Protein AF-A0A920ED06-F1 (afdb_monomer_lite)

Structure (mmCIF, N/CA/C/O backbone):
data_AF-A0A920ED06-F1
#
_entry.id   AF-A0A920ED06-F1
#
loop_
_atom_site.group_PDB
_atom_site.id
_atom_site.type_symbol
_atom_site.label_atom_id
_atom_site.label_alt_id
_atom_site.label_comp_id
_atom_site.label_asym_id
_atom_site.label_entity_id
_atom_site.label_seq_id
_atom_site.pdbx_PDB_ins_code
_atom_site.Cartn_x
_atom_site.Cartn_y
_atom_site.Cartn_z
_atom_site.occupancy
_atom_site.B_iso_or_equiv
_atom_site.auth_seq_id
_atom_site.auth_comp_id
_atom_site.auth_asym_id
_atom_site.auth_atom_id
_atom_site.pdbx_PDB_model_num
ATOM 1 N N . MET A 1 1 ? 40.875 21.475 4.525 1.00 36.47 1 MET A N 1
ATOM 2 C CA . MET A 1 1 ? 40.093 20.376 5.136 1.00 36.47 1 MET A CA 1
ATOM 3 C C . MET A 1 1 ? 38.682 20.457 4.568 1.00 36.47 1 MET A C 1
ATOM 5 O O . MET A 1 1 ? 37.793 21.017 5.189 1.00 36.47 1 MET A O 1
ATOM 9 N N . GLU A 1 2 ? 38.513 19.988 3.333 1.00 30.64 2 GLU A N 1
ATOM 10 C CA . GLU A 1 2 ? 37.213 19.850 2.669 1.00 30.64 2 GLU A CA 1
ATOM 11 C C . GLU A 1 2 ? 36.634 18.480 3.022 1.00 30.64 2 GLU A C 1
ATOM 13 O O . GLU A 1 2 ? 37.184 17.446 2.638 1.00 30.64 2 GLU A O 1
ATOM 18 N N . SER A 1 3 ? 35.538 18.461 3.782 1.00 35.03 3 SER A N 1
ATOM 19 C CA . SER A 1 3 ? 34.728 17.262 3.965 1.00 35.03 3 SER A CA 1
ATOM 20 C C . SER A 1 3 ? 33.785 17.128 2.774 1.00 35.03 3 SER A C 1
ATOM 22 O O . SER A 1 3 ? 32.826 17.870 2.576 1.00 35.03 3 SER A O 1
ATOM 24 N N . ARG A 1 4 ? 34.137 16.157 1.941 1.00 36.94 4 ARG A N 1
ATOM 25 C CA . ARG A 1 4 ? 33.455 15.725 0.730 1.00 36.94 4 ARG A CA 1
ATOM 26 C C . ARG A 1 4 ? 32.108 15.082 1.095 1.00 36.94 4 ARG A C 1
ATOM 28 O O . ARG A 1 4 ? 31.998 13.862 1.149 1.00 36.94 4 ARG A O 1
ATOM 35 N N . TRP A 1 5 ? 31.081 15.889 1.349 1.00 37.84 5 TRP A N 1
ATOM 36 C CA . TRP A 1 5 ? 29.693 15.419 1.387 1.00 37.84 5 TRP A CA 1
ATOM 37 C C . TRP A 1 5 ? 29.201 15.226 -0.048 1.00 37.84 5 TRP A C 1
ATOM 39 O O . TRP A 1 5 ? 28.642 16.123 -0.675 1.00 37.84 5 TRP A O 1
ATOM 49 N N . GLY A 1 6 ? 29.474 14.047 -0.603 1.00 34.88 6 GLY A N 1
ATOM 50 C CA . GLY A 1 6 ? 28.922 13.632 -1.885 1.00 34.88 6 GLY A CA 1
ATOM 51 C C . GLY A 1 6 ? 27.415 13.391 -1.777 1.00 34.88 6 GLY A C 1
ATOM 52 O O . GLY A 1 6 ? 26.992 12.351 -1.293 1.00 34.88 6 GLY A O 1
ATOM 53 N N . GLY A 1 7 ? 26.618 14.350 -2.248 1.00 41.34 7 GLY A N 1
ATOM 54 C CA . GLY A 1 7 ? 25.508 14.068 -3.163 1.00 41.34 7 GLY A CA 1
ATOM 55 C C . GLY A 1 7 ? 24.284 13.288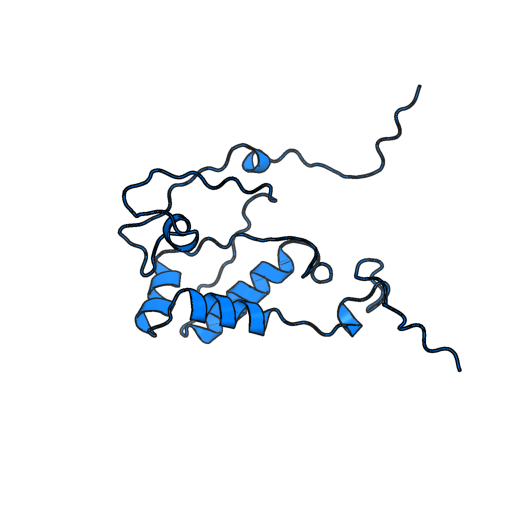 -2.674 1.00 41.34 7 GLY A C 1
ATOM 56 O O . GLY A 1 7 ? 23.665 12.631 -3.501 1.00 41.34 7 GLY A O 1
ATOM 57 N N . SER A 1 8 ? 23.870 13.396 -1.412 1.00 46.22 8 SER A N 1
ATOM 58 C CA . SER A 1 8 ? 22.460 13.158 -1.065 1.00 46.22 8 SER A CA 1
ATOM 59 C C . SER A 1 8 ? 21.852 14.476 -0.632 1.00 46.22 8 SER A C 1
ATOM 61 O O . SER A 1 8 ? 22.124 14.960 0.465 1.00 46.22 8 SER A O 1
ATOM 63 N N . SER A 1 9 ? 21.029 15.068 -1.494 1.00 47.06 9 SER A N 1
ATOM 64 C CA . SER A 1 9 ? 20.147 16.173 -1.132 1.00 47.06 9 SER A CA 1
ATOM 65 C C . SER A 1 9 ? 19.140 15.665 -0.094 1.00 47.06 9 SER A C 1
ATOM 67 O O . SER A 1 9 ? 18.002 15.346 -0.426 1.00 47.06 9 SER A O 1
ATOM 69 N N . TYR A 1 10 ? 19.550 15.542 1.172 1.00 53.22 10 TYR A N 1
ATOM 70 C CA . TYR A 1 10 ? 18.635 15.374 2.295 1.00 53.22 10 TYR A CA 1
ATOM 71 C C . TYR A 1 10 ? 17.883 16.696 2.440 1.00 53.22 10 TYR A C 1
ATOM 73 O O . TYR A 1 10 ? 18.242 17.571 3.222 1.00 53.22 10 TYR A O 1
ATOM 81 N N . SER A 1 11 ? 16.855 16.870 1.612 1.00 54.62 11 SER A N 1
ATOM 82 C CA . SER A 1 11 ? 15.861 17.911 1.817 1.00 54.62 11 SER A CA 1
ATOM 83 C C . SER A 1 11 ? 15.235 17.639 3.180 1.00 54.62 11 SER A C 1
ATOM 85 O O . SER A 1 11 ? 14.553 16.632 3.383 1.00 54.62 11 SER A O 1
ATOM 87 N N . TRP A 1 12 ? 15.552 18.493 4.148 1.00 44.66 12 TRP A N 1
ATOM 88 C CA . TRP A 1 12 ? 14.955 18.452 5.471 1.00 44.66 12 TRP A CA 1
ATOM 89 C C . TRP A 1 12 ? 13.478 18.825 5.337 1.00 44.66 12 TRP A C 1
ATOM 91 O O . TRP A 1 12 ? 13.119 20.000 5.306 1.00 44.66 12 TRP A O 1
ATOM 101 N N . LYS A 1 13 ? 12.616 17.818 5.177 1.00 59.69 13 LYS A N 1
ATOM 102 C CA . LYS A 1 13 ? 11.165 18.006 5.208 1.00 59.69 13 LYS A CA 1
ATOM 103 C C . LYS A 1 13 ? 10.683 17.913 6.661 1.00 59.69 13 LYS A C 1
ATOM 105 O O . LYS A 1 13 ? 11.075 16.964 7.341 1.00 59.69 13 LYS A O 1
ATOM 110 N N . PRO A 1 14 ? 9.787 18.803 7.129 1.00 60.97 14 PRO A N 1
ATOM 111 C CA . PRO A 1 14 ? 9.167 18.689 8.455 1.00 60.97 14 PRO A CA 1
ATOM 112 C C . PRO A 1 14 ? 8.528 17.316 8.713 1.00 60.97 14 PRO A C 1
ATOM 114 O O . PRO A 1 14 ? 8.566 16.806 9.828 1.00 60.97 14 PRO A O 1
ATOM 117 N N . SER A 1 15 ? 8.026 16.661 7.661 1.00 63.06 15 SER A N 1
ATOM 118 C CA . SER A 1 15 ? 7.468 15.306 7.721 1.00 63.06 15 SER A CA 1
ATOM 119 C C . SER A 1 15 ? 8.467 14.228 8.155 1.00 63.06 15 SER A C 1
ATOM 121 O O . SER A 1 15 ? 8.040 13.162 8.574 1.00 63.06 15 SER A O 1
ATOM 123 N N . LYS A 1 16 ? 9.782 14.479 8.073 1.00 59.28 16 LYS A N 1
ATOM 124 C CA . LYS A 1 16 ? 10.825 13.515 8.456 1.00 59.28 16 LYS A CA 1
ATOM 125 C C . LYS A 1 16 ? 10.902 13.281 9.972 1.00 59.28 16 LYS A C 1
ATOM 127 O O . LYS A 1 16 ? 11.415 12.252 10.394 1.00 59.28 16 LYS A O 1
ATOM 132 N N . VAL A 1 17 ? 10.419 14.228 10.780 1.00 59.78 17 VAL A N 1
ATOM 133 C CA . VAL A 1 17 ? 10.413 14.144 12.255 1.00 59.78 17 VAL A CA 1
ATOM 134 C C . VAL A 1 17 ? 9.085 14.564 12.900 1.00 59.78 17 VAL A C 1
ATOM 136 O O . VAL A 1 17 ? 8.952 14.449 14.112 1.00 59.78 17 VAL A O 1
ATOM 139 N N . GLY A 1 18 ? 8.113 15.065 12.127 1.00 70.44 18 GLY A N 1
ATOM 140 C CA . GLY A 1 18 ? 6.950 15.778 12.670 1.00 70.44 18 GLY A CA 1
ATOM 141 C C . GLY A 1 18 ? 5.566 15.270 12.262 1.00 70.44 18 GLY A C 1
ATOM 142 O O . GLY A 1 18 ? 4.590 15.933 12.602 1.00 70.44 18 GLY A O 1
ATOM 143 N N . LEU A 1 19 ? 5.441 14.152 11.537 1.00 83.00 19 LEU A N 1
ATOM 144 C CA . LEU A 1 19 ? 4.126 13.568 11.245 1.00 83.00 19 LEU A CA 1
ATOM 145 C C . LEU A 1 19 ? 3.796 12.475 12.263 1.00 83.00 19 LEU A C 1
ATOM 147 O O . LEU A 1 19 ? 4.492 11.467 12.339 1.00 83.00 19 LEU A O 1
ATOM 151 N N . CYS A 1 20 ? 2.712 12.673 13.005 1.00 88.19 20 CYS A N 1
ATOM 152 C CA . CYS A 1 20 ? 2.144 11.689 13.914 1.00 88.19 20 CYS A CA 1
ATOM 153 C C . CYS A 1 20 ? 0.620 11.745 13.790 1.00 88.19 20 CYS A C 1
ATOM 155 O O . CYS A 1 20 ? 0.039 12.830 13.791 1.00 88.19 20 CYS A O 1
ATOM 157 N N . PHE A 1 21 ? -0.010 10.585 13.662 1.00 90.81 21 PHE A N 1
ATOM 158 C CA . PHE A 1 21 ? -1.458 10.420 13.661 1.00 90.81 21 PHE A CA 1
ATOM 159 C C . PHE A 1 21 ? -1.792 9.121 14.395 1.00 90.81 21 PHE A C 1
ATOM 161 O O . PHE A 1 21 ? -0.972 8.203 14.439 1.00 90.81 21 PHE A O 1
ATOM 168 N N . ALA A 1 22 ? -2.977 9.066 14.994 1.00 93.19 22 ALA A N 1
ATOM 169 C CA . ALA A 1 22 ? -3.493 7.843 15.592 1.00 93.19 22 ALA A CA 1
ATOM 170 C C . ALA A 1 22 ? -4.162 6.979 14.515 1.00 93.19 22 ALA A C 1
ATOM 172 O O . ALA A 1 22 ? -4.728 7.510 13.556 1.00 93.19 22 ALA A O 1
ATOM 173 N N . GLU A 1 23 ? -4.097 5.661 14.680 1.00 93.44 23 GLU A N 1
ATOM 174 C CA . GLU A 1 23 ? -4.944 4.747 13.916 1.00 93.44 23 GLU A CA 1
ATOM 175 C C . GLU A 1 23 ? -6.414 4.948 14.315 1.00 93.44 23 GLU A C 1
ATOM 177 O O . GLU A 1 23 ? -6.717 5.226 15.475 1.00 93.44 23 GLU A O 1
ATOM 182 N N . ASP A 1 24 ? -7.326 4.808 13.354 1.00 94.06 24 ASP A N 1
ATOM 183 C CA . ASP A 1 24 ? -8.768 4.815 13.611 1.00 94.06 24 ASP A CA 1
ATOM 184 C C . ASP A 1 24 ? -9.239 3.392 13.943 1.00 94.06 24 ASP A C 1
ATOM 186 O O . ASP A 1 24 ? -9.685 2.653 13.068 1.00 94.06 24 ASP A O 1
ATOM 190 N N . GLU A 1 25 ? -9.076 2.971 15.199 1.00 91.88 25 GLU A N 1
ATOM 191 C CA . GLU A 1 25 ? -9.421 1.605 15.629 1.00 91.88 25 GLU A CA 1
ATOM 192 C C . GLU A 1 25 ? -10.937 1.344 15.670 1.00 91.88 25 GLU A C 1
ATOM 194 O O . GLU A 1 25 ? -11.361 0.195 15.561 1.00 91.88 25 GLU A O 1
ATOM 199 N N . GLU A 1 26 ? -11.756 2.390 15.814 1.00 91.44 26 GLU A N 1
ATOM 200 C CA . GLU A 1 26 ? -13.217 2.279 15.915 1.00 91.44 26 GLU A CA 1
ATOM 201 C C . GLU A 1 26 ? -13.893 2.271 14.536 1.00 91.44 26 GLU A C 1
ATOM 203 O O . GLU A 1 26 ? -14.879 1.561 14.335 1.00 91.44 26 GLU A O 1
ATOM 208 N N . GLY A 1 27 ? -13.374 3.062 13.590 1.00 9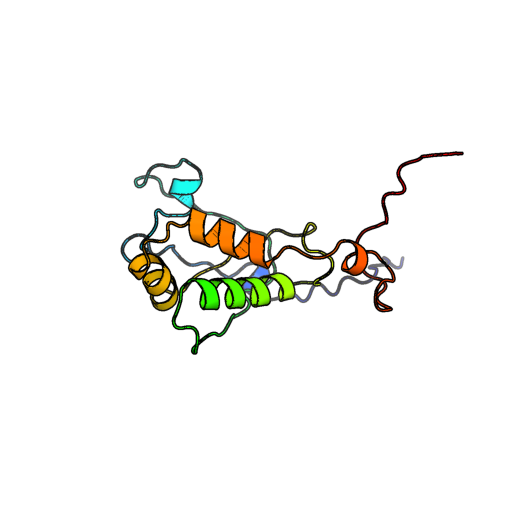0.81 27 GLY A N 1
ATOM 209 C CA . GLY A 1 27 ? -13.910 3.189 12.234 1.00 90.81 27 GLY A CA 1
ATOM 210 C C . GLY A 1 27 ? -13.262 2.268 11.197 1.00 90.81 27 GLY A C 1
ATOM 211 O O . GLY A 1 27 ? -13.802 2.110 10.099 1.00 90.81 27 GLY A O 1
ATOM 212 N N . SER A 1 28 ? -12.119 1.649 11.512 1.00 93.94 28 SER A N 1
ATOM 213 C CA . SER A 1 28 ? -11.437 0.733 10.595 1.00 93.94 28 SER A CA 1
ATOM 214 C C . SER A 1 28 ? -12.204 -0.589 10.434 1.00 93.94 28 SER A C 1
ATOM 216 O O . SER A 1 28 ? -12.590 -1.207 11.426 1.00 93.94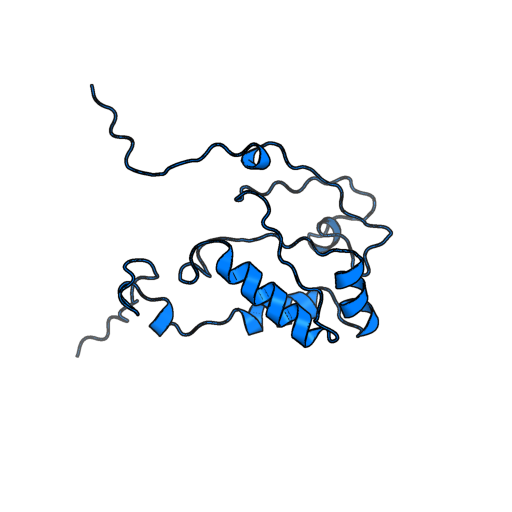 28 SER A O 1
ATOM 218 N N . PRO A 1 29 ? -12.357 -1.107 9.198 1.00 95.12 29 PRO A N 1
ATOM 219 C CA . PRO A 1 29 ? -12.936 -2.432 8.971 1.00 95.12 29 PRO A CA 1
ATOM 220 C C . PRO A 1 29 ? -11.988 -3.583 9.346 1.00 95.12 29 PRO A C 1
ATOM 222 O O . PRO A 1 29 ? -12.388 -4.748 9.326 1.00 95.12 29 PRO A O 1
ATOM 225 N N . TRP A 1 30 ? -10.724 -3.282 9.658 1.00 95.06 30 TRP A N 1
ATOM 226 C CA . TRP A 1 30 ? -9.696 -4.265 9.992 1.00 95.06 30 TRP A CA 1
ATOM 227 C C . TRP A 1 30 ? -9.073 -3.997 11.365 1.00 95.06 30 TRP A C 1
ATOM 229 O O . TRP A 1 30 ? -9.041 -2.841 11.796 1.00 95.06 30 TRP A O 1
ATOM 239 N N . PRO A 1 31 ? -8.486 -5.028 12.009 1.00 93.88 31 PRO A N 1
ATOM 240 C CA . PRO A 1 31 ? -7.677 -4.848 13.211 1.00 93.88 31 PRO A CA 1
ATOM 241 C C . PRO A 1 31 ? -6.543 -3.836 13.008 1.00 93.88 31 PRO A C 1
ATOM 243 O O . PRO A 1 31 ? -5.990 -3.715 11.901 1.00 93.88 31 PRO A O 1
ATOM 246 N N . SER A 1 32 ? -6.158 -3.155 14.090 1.00 94.69 32 SER A N 1
ATOM 247 C CA . SER A 1 32 ? -5.086 -2.159 14.044 1.00 94.69 32 SER A CA 1
ATOM 248 C C . SER A 1 32 ? -3.749 -2.782 13.638 1.00 94.69 32 SER A C 1
ATOM 250 O O . SER A 1 32 ? -3.525 -3.998 13.727 1.00 94.69 32 SER A O 1
ATOM 252 N N . TYR A 1 33 ? -2.828 -1.959 13.142 1.00 93.94 33 TYR A N 1
ATOM 253 C CA . TYR A 1 33 ? -1.483 -2.406 12.806 1.00 93.94 33 TYR A CA 1
ATOM 254 C C . TYR A 1 33 ? -0.793 -3.014 14.031 1.00 93.94 33 TYR A C 1
ATOM 256 O O . TYR A 1 33 ? -0.216 -4.094 13.918 1.00 93.94 33 TYR A O 1
ATOM 264 N N . SER A 1 34 ? -0.954 -2.409 15.208 1.00 95.56 34 SER A N 1
ATOM 265 C CA . SER A 1 34 ? -0.507 -2.971 16.489 1.00 95.56 34 SER A CA 1
ATOM 266 C C . SER A 1 34 ? -0.977 -4.417 16.702 1.00 95.56 34 SER A C 1
ATOM 268 O O . SER A 1 34 ? -0.165 -5.312 16.955 1.00 95.56 34 SER A O 1
ATOM 270 N N . GLN A 1 35 ? -2.272 -4.689 16.507 1.00 95.19 35 GLN A N 1
ATOM 271 C CA . GLN A 1 35 ? -2.813 -6.044 16.643 1.00 95.19 35 GLN A CA 1
ATOM 272 C C . GLN A 1 35 ? -2.218 -7.014 15.616 1.00 95.19 35 GLN A C 1
ATOM 274 O O . GLN A 1 35 ? -1.921 -8.158 15.955 1.00 95.19 35 GLN A O 1
ATOM 279 N N . SER A 1 36 ? -1.962 -6.556 14.384 1.00 92.94 36 SER A N 1
ATOM 280 C CA . SER A 1 36 ? -1.281 -7.375 13.366 1.00 92.94 36 SER A CA 1
ATOM 281 C C . SER A 1 36 ? 0.177 -7.707 13.716 1.00 92.94 36 SER A C 1
ATOM 283 O O . SER A 1 36 ? 0.722 -8.679 13.202 1.00 92.94 36 SER A O 1
ATOM 285 N N . GLN A 1 37 ? 0.800 -6.941 14.618 1.00 94.25 37 GLN A N 1
ATOM 286 C CA . GLN A 1 37 ? 2.134 -7.220 15.162 1.00 94.25 37 GLN A CA 1
ATOM 287 C C . GLN A 1 37 ? 2.097 -8.108 16.423 1.00 94.25 37 GLN A C 1
ATOM 289 O O . GLN A 1 37 ? 3.144 -8.404 16.996 1.00 94.25 37 GLN A O 1
ATOM 294 N N . GLY A 1 38 ? 0.911 -8.555 16.857 1.00 95.69 38 GLY A N 1
ATOM 295 C CA . GLY A 1 38 ? 0.735 -9.467 17.991 1.00 95.69 38 GLY A CA 1
ATOM 296 C C . GLY A 1 38 ? 0.515 -8.793 19.348 1.00 95.69 38 GLY A C 1
ATOM 297 O O . GLY A 1 38 ? 0.494 -9.485 20.366 1.00 95.69 38 GLY A O 1
ATOM 298 N N . PHE A 1 39 ? 0.336 -7.471 19.391 1.00 97.25 39 PHE A N 1
ATOM 299 C CA . PHE A 1 39 ? -0.055 -6.765 20.614 1.00 97.25 39 PHE A CA 1
ATOM 300 C C . PHE A 1 39 ? -1.561 -6.908 20.879 1.00 97.25 39 PHE A C 1
ATOM 302 O O . PHE A 1 39 ? -2.362 -7.067 19.955 1.00 97.25 39 PHE A O 1
ATOM 309 N N . SER A 1 40 ? -1.975 -6.844 22.147 1.00 95.81 40 SER A N 1
ATOM 310 C CA . SER A 1 40 ? -3.402 -6.827 22.487 1.00 95.81 40 SER A CA 1
ATOM 311 C C . SER A 1 40 ? -4.020 -5.446 22.244 1.00 95.81 40 SER A C 1
ATOM 313 O O . SER A 1 40 ? -3.338 -4.425 22.318 1.00 95.81 40 SER A O 1
ATOM 315 N N . SER A 1 41 ? -5.340 -5.394 22.040 1.00 93.88 41 SER A N 1
ATOM 316 C CA . SER A 1 41 ? -6.088 -4.134 21.864 1.00 93.88 41 SER A CA 1
ATOM 317 C C . SER A 1 41 ? -6.072 -3.217 23.093 1.00 93.88 41 SER A C 1
ATOM 319 O O . SER A 1 41 ? -6.448 -2.058 23.010 1.00 93.88 41 SER A O 1
ATOM 321 N N . SER A 1 42 ? -5.652 -3.720 24.256 1.00 94.88 42 SER A N 1
ATOM 322 C CA . SER A 1 42 ? -5.528 -2.924 25.480 1.00 94.88 42 SER A CA 1
ATOM 323 C C . SER A 1 42 ? -4.138 -2.305 25.656 1.00 94.88 42 SER A C 1
ATOM 325 O O . SER A 1 42 ? -3.902 -1.619 26.651 1.00 94.88 42 SER A O 1
ATOM 327 N N . GLN A 1 43 ? -3.183 -2.606 24.768 1.00 95.31 43 GLN A N 1
ATOM 328 C CA . GLN A 1 43 ? -1.821 -2.086 24.846 1.00 95.31 43 GLN A CA 1
ATOM 329 C C . GLN A 1 43 ? -1.680 -0.802 24.036 1.00 95.31 43 GLN A C 1
ATOM 331 O O . GLN A 1 43 ? -1.951 -0.766 22.840 1.00 95.31 43 GLN A O 1
ATOM 336 N N . ASN A 1 44 ? -1.141 0.233 24.678 1.00 95.25 44 ASN A N 1
ATOM 337 C CA . ASN A 1 44 ? -0.692 1.424 23.971 1.00 95.25 44 ASN A CA 1
ATOM 338 C C . ASN A 1 44 ? 0.600 1.107 23.216 1.00 95.25 44 ASN A C 1
ATOM 340 O O . ASN A 1 44 ? 1.573 0.641 23.815 1.00 95.25 44 ASN A O 1
ATOM 344 N N . THR A 1 45 ? 0.624 1.394 21.918 1.00 95.81 45 THR A N 1
ATOM 345 C CA . THR A 1 45 ? 1.795 1.178 21.065 1.00 95.81 45 THR A CA 1
ATOM 346 C C . THR A 1 45 ? 2.081 2.414 20.224 1.00 95.81 45 THR A C 1
ATOM 348 O O . THR A 1 45 ? 1.204 3.236 19.973 1.00 95.81 45 THR A O 1
ATOM 351 N N . VAL A 1 46 ? 3.340 2.564 19.817 1.00 94.44 46 VAL A N 1
ATOM 352 C CA . VAL A 1 46 ? 3.771 3.599 18.876 1.00 94.44 46 VAL A CA 1
ATOM 353 C C . VAL A 1 46 ? 4.639 2.926 17.826 1.00 94.44 46 VAL A C 1
ATOM 355 O O . VAL A 1 46 ? 5.669 2.338 18.159 1.00 94.44 46 VAL A O 1
ATOM 358 N N . THR A 1 47 ? 4.238 3.033 16.561 1.00 92.50 47 THR A N 1
ATOM 359 C CA . THR A 1 47 ? 5.046 2.578 15.426 1.00 92.50 47 THR A CA 1
ATOM 360 C C . THR A 1 47 ? 5.864 3.747 14.893 1.00 92.50 47 THR A C 1
ATOM 362 O O . THR A 1 47 ? 5.313 4.785 14.532 1.00 92.50 47 THR A O 1
ATOM 365 N N . VAL A 1 48 ? 7.186 3.581 14.828 1.00 91.44 48 VAL A N 1
ATOM 366 C CA . VAL A 1 48 ? 8.104 4.581 14.267 1.00 91.44 48 VAL A CA 1
ATOM 367 C C . VAL A 1 48 ? 8.649 4.061 12.945 1.00 91.44 48 VAL A C 1
ATOM 369 O O . VAL A 1 48 ? 9.281 3.008 12.906 1.00 91.44 48 VAL A O 1
ATOM 372 N N . PHE A 1 49 ? 8.432 4.817 11.869 1.00 87.44 49 PHE A N 1
ATOM 373 C CA . PHE A 1 49 ? 8.857 4.445 10.522 1.00 87.44 49 PHE A CA 1
ATOM 374 C C . PHE A 1 49 ? 9.784 5.510 9.913 1.00 87.44 49 PHE A C 1
ATOM 376 O O . PHE A 1 49 ? 9.348 6.642 9.681 1.00 87.44 49 PHE A O 1
ATOM 383 N N . PRO A 1 50 ? 11.062 5.188 9.640 1.00 84.38 50 PRO A N 1
ATOM 384 C CA . PRO A 1 50 ? 11.995 6.122 9.022 1.00 84.38 50 PRO A CA 1
ATOM 385 C C . PRO A 1 50 ? 11.775 6.179 7.501 1.00 84.38 50 PRO A C 1
ATOM 387 O O . PRO A 1 50 ? 12.451 5.496 6.737 1.00 84.38 50 PRO A O 1
ATOM 390 N N . GLY A 1 51 ? 10.831 7.014 7.064 1.00 80.62 51 GLY A N 1
ATOM 391 C CA . GLY A 1 51 ? 10.435 7.134 5.657 1.00 80.62 51 GLY A CA 1
ATOM 392 C C . GLY A 1 51 ? 10.708 8.489 4.997 1.00 80.62 51 GLY A C 1
ATOM 393 O O . GLY A 1 51 ? 11.291 9.414 5.577 1.00 80.62 51 GLY A O 1
ATOM 394 N N . GLU A 1 52 ? 10.256 8.603 3.746 1.00 80.44 52 GLU A N 1
ATOM 395 C CA . GLU A 1 52 ? 9.984 9.898 3.117 1.00 80.44 52 GLU A CA 1
ATOM 396 C C . GLU A 1 52 ? 8.736 10.549 3.746 1.00 80.44 52 GLU A C 1
ATOM 398 O O . GLU A 1 52 ? 8.021 9.926 4.529 1.00 80.44 52 GLU A O 1
ATOM 403 N N . GLY A 1 53 ? 8.464 11.815 3.415 1.00 82.00 53 GLY A N 1
ATOM 404 C CA . GLY A 1 53 ? 7.179 12.421 3.764 1.00 82.00 53 GLY A CA 1
ATOM 405 C C . GLY A 1 53 ? 6.003 11.697 3.101 1.00 82.00 53 GLY A C 1
ATOM 406 O O . GLY A 1 53 ? 6.200 11.026 2.089 1.00 82.00 53 GLY A O 1
ATOM 407 N N . PRO A 1 54 ? 4.780 11.842 3.638 1.00 85.94 54 PRO A N 1
ATOM 408 C CA . PRO A 1 54 ? 3.610 11.208 3.050 1.00 85.94 54 PRO A CA 1
ATOM 409 C C . PRO A 1 54 ? 3.382 11.735 1.631 1.00 85.94 54 PRO A C 1
ATOM 411 O O . PRO A 1 54 ? 3.480 12.939 1.373 1.00 85.94 54 PRO A O 1
ATOM 414 N N . ARG A 1 55 ? 3.017 10.831 0.725 1.00 87.31 55 ARG A N 1
ATOM 415 C CA . ARG A 1 55 ? 2.541 11.165 -0.614 1.00 87.31 55 ARG A CA 1
ATOM 416 C C . ARG A 1 55 ? 1.062 10.830 -0.710 1.00 87.31 55 ARG A C 1
ATOM 418 O O . ARG A 1 55 ? 0.648 9.735 -0.344 1.00 87.31 55 ARG A O 1
ATOM 425 N N . LEU A 1 56 ? 0.278 11.762 -1.239 1.00 91.62 56 LEU A N 1
ATOM 426 C CA . LEU A 1 56 ? -1.127 11.510 -1.521 1.00 91.62 56 LEU A CA 1
ATOM 427 C C . LEU A 1 56 ? -1.264 10.649 -2.783 1.00 91.62 56 LEU A C 1
ATOM 429 O O . LEU A 1 56 ? -0.735 11.005 -3.837 1.00 91.62 56 LEU A O 1
ATOM 433 N N . ILE A 1 57 ? -2.014 9.554 -2.684 1.00 94.06 57 ILE A N 1
ATOM 434 C CA . ILE A 1 57 ? -2.515 8.798 -3.835 1.00 94.06 57 ILE A CA 1
ATOM 435 C C . ILE A 1 57 ? -3.976 9.199 -4.008 1.00 94.06 57 ILE A C 1
ATOM 437 O O . ILE A 1 57 ? -4.771 9.070 -3.081 1.00 94.06 57 ILE A O 1
ATOM 441 N N . THR A 1 58 ? -4.318 9.750 -5.171 1.00 92.69 58 THR A N 1
ATOM 442 C CA . THR A 1 58 ? -5.680 10.216 -5.451 1.00 92.69 58 THR A CA 1
ATOM 443 C C . THR A 1 58 ? -6.370 9.253 -6.399 1.00 92.69 58 THR A C 1
ATOM 445 O O . THR A 1 58 ? -5.945 9.097 -7.540 1.00 92.69 58 THR A O 1
ATOM 448 N N . ASP A 1 59 ? -7.471 8.676 -5.934 1.00 93.50 59 ASP A N 1
ATOM 449 C CA . ASP A 1 59 ? -8.410 7.919 -6.750 1.00 93.50 59 ASP A CA 1
ATOM 450 C C . ASP A 1 59 ? -9.835 8.283 -6.331 1.00 93.50 59 ASP A C 1
ATOM 452 O O . ASP A 1 59 ? -10.195 8.191 -5.157 1.00 93.50 59 ASP A O 1
ATOM 456 N N . GLN A 1 60 ? -10.620 8.758 -7.293 1.00 92.00 60 GLN A N 1
ATOM 457 C CA . GLN A 1 60 ? -12.019 9.160 -7.121 1.00 92.00 60 GLN A CA 1
ATOM 458 C C . GLN A 1 60 ? -12.951 8.373 -8.058 1.00 92.00 60 GLN A C 1
ATOM 460 O O . GLN A 1 60 ? -14.174 8.557 -8.055 1.00 92.00 60 GLN A O 1
ATOM 465 N N . LEU A 1 61 ? -12.383 7.506 -8.901 1.00 94.94 61 LEU A N 1
ATOM 466 C CA . LEU A 1 61 ? -13.084 6.858 -10.007 1.00 94.94 61 LEU A CA 1
ATOM 467 C C . LEU A 1 61 ? -13.261 5.364 -9.798 1.00 94.94 61 LEU A C 1
ATOM 469 O O . LEU A 1 61 ? -14.281 4.849 -10.245 1.00 94.94 61 LEU A O 1
ATOM 473 N N . SER A 1 62 ? -12.345 4.693 -9.099 1.00 95.88 62 SER A N 1
ATOM 474 C CA . SER A 1 62 ? -12.471 3.264 -8.819 1.00 95.88 62 SER A CA 1
ATOM 475 C C . SER A 1 62 ? -13.816 2.944 -8.159 1.00 95.88 62 SER A C 1
ATOM 477 O O . SER A 1 62 ? -14.296 3.667 -7.274 1.00 95.88 62 SER A O 1
ATOM 479 N N . ARG A 1 63 ? -14.468 1.883 -8.640 1.00 93.25 63 ARG A N 1
ATOM 480 C CA . ARG A 1 63 ? -15.769 1.402 -8.135 1.00 93.25 63 ARG A CA 1
ATOM 481 C C . ARG A 1 63 ? -15.705 -0.026 -7.611 1.00 93.25 63 ARG A C 1
ATOM 483 O O . ARG A 1 63 ? -16.625 -0.441 -6.915 1.00 93.25 63 ARG A O 1
ATOM 490 N N . SER A 1 64 ? -14.628 -0.745 -7.910 1.00 96.50 64 SER A N 1
ATOM 491 C CA . SER A 1 64 ? -14.346 -2.080 -7.383 1.00 96.50 64 SER A CA 1
ATOM 492 C C . SER A 1 64 ? -13.091 -2.078 -6.501 1.00 96.50 64 SER A C 1
ATOM 494 O O . SER A 1 64 ? -12.208 -1.234 -6.705 1.00 96.50 64 SER A O 1
ATOM 496 N N . PRO A 1 65 ? -12.976 -3.020 -5.545 1.00 97.19 65 PRO A N 1
ATOM 497 C CA . PRO A 1 65 ? -11.748 -3.195 -4.770 1.00 97.19 65 PRO A CA 1
ATOM 498 C C . PRO A 1 65 ? -10.545 -3.484 -5.679 1.00 97.19 65 PRO A C 1
ATOM 500 O O . PRO A 1 65 ? -9.471 -2.937 -5.459 1.00 97.19 65 PRO A O 1
ATOM 503 N N . ASP A 1 66 ? -10.726 -4.250 -6.757 1.00 98.06 66 ASP A N 1
ATOM 504 C CA . ASP A 1 66 ? -9.671 -4.568 -7.719 1.00 98.06 66 ASP A CA 1
ATOM 505 C C . ASP A 1 66 ? -9.101 -3.336 -8.436 1.00 98.06 66 ASP A C 1
ATOM 507 O O . ASP A 1 66 ? -7.885 -3.203 -8.590 1.00 98.06 66 ASP A O 1
ATOM 511 N N . GLU A 1 67 ? -9.967 -2.432 -8.906 1.00 97.88 67 GLU A N 1
ATOM 512 C CA . GLU A 1 67 ? -9.535 -1.172 -9.526 1.00 97.88 67 GLU A CA 1
ATOM 513 C C . GLU A 1 67 ? -8.762 -0.309 -8.532 1.00 97.88 67 GLU A C 1
ATOM 515 O O . GLU A 1 67 ? -7.677 0.181 -8.855 1.00 97.88 67 GLU A O 1
ATOM 520 N N . LEU A 1 68 ? -9.281 -0.194 -7.307 1.00 97.88 68 LEU A N 1
ATOM 521 C CA . LEU A 1 68 ? -8.652 0.602 -6.266 1.00 97.88 68 LEU A CA 1
ATOM 522 C C . LEU A 1 68 ? -7.305 0.004 -5.838 1.00 97.88 68 LEU A C 1
ATOM 524 O O . LEU A 1 68 ? -6.326 0.736 -5.732 1.00 97.88 68 LEU A O 1
ATOM 528 N N . ALA A 1 69 ? -7.204 -1.317 -5.674 1.00 98.06 69 ALA A N 1
ATOM 529 C CA . ALA A 1 69 ? -5.950 -1.996 -5.346 1.00 98.06 69 ALA A CA 1
ATOM 530 C C . ALA A 1 69 ? -4.881 -1.773 -6.428 1.00 98.06 69 ALA A C 1
ATOM 532 O O . ALA A 1 69 ? -3.734 -1.456 -6.104 1.00 98.06 69 ALA A O 1
ATOM 533 N N . ARG A 1 70 ? -5.255 -1.846 -7.716 1.00 97.56 70 ARG A N 1
ATOM 534 C CA . ARG A 1 70 ? -4.357 -1.501 -8.835 1.00 97.56 70 ARG A CA 1
ATOM 535 C C . ARG A 1 70 ? -3.882 -0.052 -8.765 1.00 97.56 70 ARG A C 1
ATOM 537 O O . ARG A 1 70 ? -2.692 0.211 -8.931 1.00 97.56 70 ARG A O 1
ATOM 544 N N . SER A 1 71 ? -4.796 0.876 -8.503 1.00 96.94 71 SER A N 1
ATOM 545 C CA . SER A 1 71 ? -4.504 2.308 -8.384 1.00 96.94 71 SER A CA 1
ATOM 546 C C . SER A 1 71 ? -3.542 2.605 -7.225 1.00 96.94 71 SER A C 1
ATOM 548 O O . SER A 1 71 ? -2.526 3.286 -7.401 1.00 96.94 71 SER A O 1
ATOM 550 N N . LEU A 1 72 ? -3.787 2.000 -6.058 1.00 97.12 72 LEU A N 1
ATOM 551 C CA . LEU A 1 72 ? -2.917 2.096 -4.885 1.00 97.12 72 LEU A CA 1
ATOM 552 C C . LEU A 1 72 ? -1.528 1.501 -5.161 1.00 97.12 72 LEU A C 1
ATOM 554 O O . LEU A 1 72 ? -0.524 2.145 -4.857 1.00 97.12 72 LEU A O 1
ATOM 558 N N . ALA A 1 73 ? -1.451 0.329 -5.802 1.00 96.06 73 ALA A N 1
ATOM 559 C CA . ALA A 1 73 ? -0.184 -0.290 -6.198 1.00 96.06 73 ALA A CA 1
ATOM 560 C C . ALA A 1 73 ? 0.620 0.603 -7.160 1.00 96.06 73 ALA A C 1
ATOM 562 O O . ALA A 1 73 ? 1.825 0.796 -6.978 1.00 96.06 73 ALA A O 1
ATOM 563 N N . MET A 1 74 ? -0.038 1.219 -8.150 1.00 94.50 74 MET A N 1
ATOM 564 C CA . MET A 1 74 ? 0.608 2.183 -9.048 1.00 94.50 74 MET A CA 1
ATOM 565 C C . MET A 1 74 ? 1.191 3.379 -8.287 1.00 94.50 74 MET A C 1
ATOM 567 O O . MET A 1 74 ? 2.338 3.767 -8.530 1.00 94.50 74 MET A O 1
ATOM 571 N N . GLY A 1 75 ? 0.427 3.941 -7.348 1.00 93.75 75 GLY A N 1
ATOM 572 C CA . GLY A 1 75 ? 0.897 5.018 -6.482 1.00 93.75 75 GLY A CA 1
ATOM 573 C C . GLY A 1 75 ? 2.112 4.601 -5.651 1.00 93.75 75 GLY A C 1
ATOM 574 O O . GLY A 1 75 ? 3.113 5.322 -5.621 1.00 93.75 75 GLY A O 1
ATOM 575 N N . LEU A 1 76 ? 2.068 3.409 -5.055 1.00 92.50 76 LEU A N 1
ATOM 576 C CA . LEU A 1 76 ? 3.118 2.878 -4.186 1.00 92.50 76 LEU A CA 1
ATOM 577 C C . LEU A 1 76 ? 4.450 2.670 -4.922 1.00 92.50 76 LEU A C 1
ATOM 579 O O . LEU A 1 76 ? 5.500 3.088 -4.443 1.00 92.50 76 LEU A O 1
ATOM 583 N N . ILE A 1 77 ? 4.416 2.106 -6.129 1.00 91.56 77 ILE A N 1
ATOM 584 C CA . ILE A 1 77 ? 5.621 1.842 -6.939 1.00 91.56 77 ILE A CA 1
ATOM 585 C C . ILE A 1 77 ? 6.303 3.136 -7.382 1.00 91.56 77 ILE A C 1
ATOM 587 O O . ILE A 1 77 ? 7.518 3.182 -7.577 1.00 91.56 77 ILE A O 1
ATOM 591 N N . SER A 1 78 ? 5.527 4.212 -7.511 1.00 86.62 78 SER A N 1
ATOM 592 C CA . SER A 1 78 ? 6.051 5.538 -7.829 1.00 86.62 78 SER A CA 1
ATOM 593 C C . SER A 1 78 ? 6.699 6.248 -6.633 1.00 86.62 78 SER A C 1
ATOM 595 O O . SER A 1 78 ? 7.298 7.309 -6.825 1.00 86.62 78 SER A O 1
ATOM 597 N N . ASN A 1 79 ? 6.554 5.724 -5.406 1.00 83.38 79 ASN A N 1
ATOM 598 C CA . ASN A 1 79 ? 6.924 6.426 -4.173 1.00 83.38 79 ASN A CA 1
ATOM 599 C C . ASN A 1 79 ? 8.412 6.803 -4.134 1.00 83.38 79 ASN A C 1
ATOM 601 O O . ASN A 1 79 ? 8.776 7.894 -3.705 1.00 83.38 79 ASN A O 1
ATOM 605 N N . CYS A 1 80 ? 9.273 5.936 -4.656 1.00 84.81 80 CYS A N 1
ATOM 606 C CA . CYS A 1 80 ? 10.690 6.224 -4.844 1.00 84.81 80 CYS A CA 1
ATOM 607 C C . CYS A 1 80 ? 11.052 6.046 -6.320 1.00 84.81 80 CYS A C 1
ATOM 609 O O . CYS A 1 80 ? 10.427 6.647 -7.192 1.00 84.81 80 CYS A O 1
ATOM 611 N N . HIS A 1 81 ? 12.059 5.234 -6.622 1.00 90.12 81 HIS A N 1
ATOM 612 C CA . HIS A 1 81 ? 12.373 4.889 -7.997 1.00 90.12 81 HIS A CA 1
ATOM 613 C C . HIS A 1 81 ? 11.678 3.562 -8.358 1.00 90.12 81 HIS A C 1
ATOM 615 O O . HIS A 1 81 ? 11.920 2.572 -7.667 1.00 90.12 81 HIS A O 1
ATOM 621 N N . PRO A 1 82 ? 10.902 3.471 -9.458 1.00 91.25 82 PRO A N 1
ATOM 622 C CA . PRO A 1 82 ? 10.194 2.241 -9.853 1.00 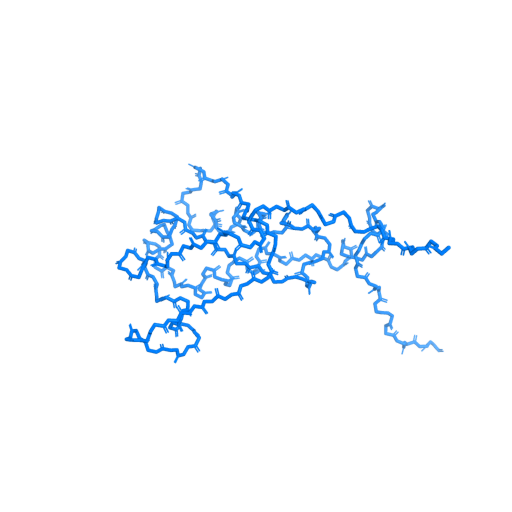91.25 82 PRO A CA 1
ATOM 623 C C . PRO A 1 82 ? 11.087 1.019 -10.115 1.00 91.25 82 PRO A C 1
ATOM 625 O O . PRO A 1 82 ? 10.588 -0.089 -10.268 1.00 91.25 82 PRO A O 1
ATOM 628 N N . LYS A 1 83 ? 12.412 1.211 -10.181 1.00 92.56 83 LYS A N 1
ATOM 629 C CA . LYS A 1 83 ? 13.411 0.129 -10.266 1.00 92.56 83 LYS A CA 1
ATOM 630 C C . LYS A 1 83 ? 13.970 -0.342 -8.918 1.00 92.56 83 LYS A C 1
ATOM 632 O O . LYS A 1 83 ? 14.803 -1.236 -8.915 1.00 92.56 83 LYS A O 1
ATOM 637 N N . ILE A 1 84 ? 13.553 0.249 -7.797 1.00 89.19 84 ILE A N 1
ATOM 638 C CA . ILE A 1 84 ? 14.047 -0.055 -6.438 1.00 89.19 84 ILE A CA 1
ATOM 639 C C . ILE A 1 84 ? 12.916 -0.684 -5.592 1.00 89.19 84 ILE A C 1
ATOM 641 O O . ILE A 1 84 ? 12.770 -0.423 -4.405 1.00 89.19 84 ILE A O 1
ATOM 645 N N . VAL A 1 85 ? 12.086 -1.533 -6.205 1.00 89.12 85 VAL A N 1
ATOM 646 C CA . VAL A 1 85 ? 10.884 -2.122 -5.572 1.00 89.12 85 VAL A CA 1
ATOM 647 C C . VAL A 1 85 ? 11.164 -3.050 -4.379 1.00 89.12 85 VAL A C 1
ATOM 649 O O . VAL A 1 85 ? 10.265 -3.319 -3.598 1.00 89.12 85 VAL A O 1
ATOM 652 N N . LEU A 1 86 ? 12.400 -3.526 -4.220 1.00 86.75 86 LEU A N 1
ATOM 653 C CA . LEU A 1 86 ? 12.875 -4.344 -3.091 1.00 86.75 86 LEU A CA 1
ATOM 654 C C . LEU A 1 86 ? 13.826 -3.582 -2.154 1.00 86.75 86 LEU A C 1
ATOM 656 O O . LEU A 1 86 ? 14.430 -4.183 -1.271 1.00 86.75 86 LEU A O 1
ATOM 660 N N . GLY A 1 87 ? 14.090 -2.298 -2.415 1.00 85.00 87 GLY A N 1
ATOM 661 C CA . GLY A 1 87 ? 15.105 -1.546 -1.671 1.00 85.00 87 GLY A CA 1
ATOM 662 C C . GLY A 1 87 ? 14.557 -0.731 -0.506 1.00 85.00 87 GLY A C 1
ATOM 663 O O . GLY A 1 87 ? 15.354 -0.206 0.268 1.00 85.00 87 GLY A O 1
ATOM 664 N N . MET A 1 88 ? 13.235 -0.574 -0.406 1.00 83.94 88 MET A N 1
ATOM 665 C CA . MET A 1 88 ? 12.587 0.269 0.596 1.00 83.94 88 MET A CA 1
ATOM 666 C C . MET A 1 88 ? 11.242 -0.326 1.002 1.00 83.94 88 MET A C 1
ATOM 668 O O . MET A 1 88 ? 10.478 -0.765 0.144 1.00 83.94 88 MET A O 1
ATOM 672 N N . ASP A 1 89 ? 10.948 -0.266 2.295 1.00 88.38 89 ASP A N 1
ATOM 673 C CA . ASP A 1 89 ? 9.611 -0.527 2.818 1.00 88.38 89 ASP A CA 1
ATOM 674 C C . ASP A 1 89 ? 8.715 0.706 2.634 1.00 88.38 89 ASP A C 1
ATOM 676 O O . ASP A 1 89 ? 9.192 1.830 2.432 1.00 88.38 89 ASP A O 1
ATOM 680 N N . ALA A 1 90 ? 7.402 0.511 2.727 1.00 89.88 90 ALA A N 1
ATOM 681 C CA . ALA A 1 90 ? 6.428 1.590 2.660 1.00 89.88 90 ALA A CA 1
ATOM 682 C C . ALA A 1 90 ? 5.256 1.338 3.612 1.00 89.88 90 ALA A C 1
ATOM 684 O O . ALA A 1 90 ? 4.851 0.198 3.832 1.00 89.88 90 ALA A O 1
ATOM 685 N N . ILE A 1 91 ? 4.690 2.424 4.139 1.00 91.69 91 ILE A N 1
ATOM 686 C CA . ILE A 1 91 ? 3.433 2.406 4.889 1.00 91.69 91 ILE A CA 1
ATOM 687 C C . ILE A 1 91 ? 2.362 3.056 4.024 1.00 91.69 91 ILE A C 1
ATOM 689 O O . ILE A 1 91 ? 2.528 4.189 3.569 1.00 91.69 91 ILE A O 1
ATOM 693 N N . LEU A 1 92 ? 1.258 2.339 3.824 1.00 93.81 92 LEU A N 1
ATOM 694 C CA . LEU A 1 92 ? 0.072 2.850 3.155 1.00 93.81 92 LEU A CA 1
ATOM 695 C C . LEU A 1 92 ? -0.999 3.173 4.199 1.00 93.81 92 LEU A C 1
ATOM 697 O O . LEU A 1 92 ? -1.425 2.298 4.949 1.00 93.81 92 LEU A O 1
ATOM 701 N N . VAL A 1 93 ? -1.438 4.429 4.225 1.00 93.56 93 VAL A N 1
ATOM 702 C CA . VAL A 1 93 ? -2.573 4.882 5.037 1.00 93.56 93 VAL A CA 1
ATOM 703 C C . VAL A 1 93 ? -3.780 4.995 4.121 1.00 93.56 93 VAL A C 1
ATOM 705 O O . VAL A 1 93 ? -3.716 5.672 3.095 1.00 93.56 93 VAL A O 1
ATOM 708 N N . ILE A 1 94 ? -4.867 4.321 4.481 1.00 94.81 94 ILE A N 1
ATOM 709 C CA . ILE A 1 94 ? -6.071 4.217 3.654 1.00 94.81 94 ILE A CA 1
ATOM 710 C C . ILE A 1 94 ? -7.172 5.051 4.299 1.00 94.81 94 ILE A C 1
ATOM 712 O O . ILE A 1 94 ? -7.383 4.974 5.507 1.00 94.81 94 ILE A O 1
ATOM 716 N N . SER A 1 95 ? -7.859 5.870 3.501 1.00 93.62 95 SER A N 1
ATOM 717 C CA . SER A 1 95 ? -8.985 6.660 3.998 1.00 93.62 95 SER A CA 1
ATOM 718 C C . SER A 1 95 ? -10.164 5.750 4.377 1.00 93.62 95 SER A C 1
ATOM 720 O O . SER A 1 95 ? -10.326 4.688 3.770 1.00 93.62 95 SER A O 1
ATOM 722 N N . PRO A 1 96 ? -11.047 6.167 5.303 1.00 93.25 96 PRO A N 1
ATOM 723 C CA . PRO A 1 96 ? -12.238 5.388 5.642 1.00 93.25 96 PRO A CA 1
ATOM 724 C C . PRO A 1 96 ? -13.124 5.066 4.428 1.00 93.25 96 PRO A C 1
ATOM 726 O O . PRO A 1 96 ? -13.656 3.966 4.327 1.00 93.25 96 PRO A O 1
ATOM 729 N N . GLU A 1 97 ? -13.235 5.987 3.461 1.00 92.62 97 GLU A N 1
ATOM 730 C CA . GLU A 1 97 ? -13.980 5.759 2.213 1.00 92.62 97 GLU A CA 1
ATOM 731 C C . GLU A 1 97 ? -13.387 4.602 1.396 1.00 92.62 97 GLU A C 1
ATOM 733 O O . GLU A 1 97 ? -14.112 3.721 0.932 1.00 92.62 97 GLU A O 1
ATOM 738 N N . HIS A 1 98 ? -12.067 4.602 1.205 1.00 94.94 98 HIS A N 1
ATOM 739 C CA . HIS A 1 98 ? -11.376 3.552 0.462 1.00 94.94 98 HIS A CA 1
ATOM 740 C C . HIS A 1 98 ? -11.417 2.225 1.217 1.00 94.94 98 HIS A C 1
ATOM 742 O O . HIS A 1 98 ? -11.697 1.196 0.608 1.00 94.94 98 HIS A O 1
ATOM 748 N N . ALA A 1 99 ? -11.210 2.246 2.536 1.00 95.44 99 ALA A N 1
ATOM 749 C CA . ALA A 1 99 ? -11.294 1.061 3.384 1.00 95.44 99 ALA A CA 1
ATOM 750 C C . ALA A 1 99 ? -12.692 0.420 3.326 1.00 95.44 99 ALA A C 1
ATOM 752 O O . ALA A 1 99 ? -12.802 -0.797 3.168 1.00 95.44 99 ALA A O 1
ATOM 753 N N . ALA A 1 100 ? -13.755 1.233 3.348 1.00 93.56 100 ALA A N 1
ATOM 754 C CA . ALA A 1 100 ? -15.129 0.759 3.214 1.00 93.56 100 ALA A CA 1
ATOM 755 C C . ALA A 1 100 ? -15.367 0.014 1.892 1.00 93.56 100 ALA A C 1
ATOM 757 O O . ALA A 1 100 ? -16.031 -1.013 1.894 1.00 93.56 100 ALA A O 1
ATOM 758 N N . ARG A 1 101 ? -14.769 0.445 0.769 1.00 95.31 101 ARG A N 1
ATOM 759 C CA . ARG A 1 101 ? -14.923 -0.261 -0.521 1.00 95.31 101 ARG A CA 1
ATOM 760 C C . ARG A 1 101 ? -14.368 -1.681 -0.505 1.00 95.31 101 ARG A C 1
ATOM 762 O O . ARG A 1 101 ? -14.930 -2.557 -1.158 1.00 95.31 101 ARG A O 1
ATOM 769 N N . PHE A 1 102 ? -13.282 -1.907 0.225 1.00 97.56 102 PHE A N 1
ATOM 770 C CA . PHE A 1 102 ? -12.732 -3.245 0.418 1.00 97.56 102 PHE A CA 1
ATOM 771 C C . PHE A 1 102 ? -13.608 -4.069 1.365 1.00 97.56 102 PHE A C 1
ATOM 773 O O . PHE A 1 102 ? -13.939 -5.213 1.056 1.00 97.56 102 PHE A O 1
ATOM 780 N N . ALA A 1 103 ? -14.044 -3.471 2.474 1.00 96.25 103 ALA A N 1
ATOM 781 C CA . ALA A 1 103 ? -14.911 -4.124 3.450 1.00 96.25 103 ALA A CA 1
ATOM 782 C C . ALA A 1 103 ? -16.270 -4.539 2.857 1.00 96.25 103 ALA A C 1
ATOM 784 O O . ALA A 1 103 ? -16.703 -5.670 3.063 1.00 96.25 103 ALA A O 1
ATOM 785 N N . ASP A 1 104 ? -16.900 -3.669 2.061 1.00 96.50 104 ASP A N 1
ATOM 786 C CA . ASP A 1 104 ? -18.162 -3.930 1.351 1.00 96.50 104 ASP A CA 1
ATOM 787 C C . ASP A 1 104 ? -18.042 -5.125 0.391 1.00 96.50 104 ASP A C 1
ATOM 789 O O . ASP A 1 104 ? -19.008 -5.853 0.161 1.00 96.50 104 ASP A O 1
ATOM 793 N N . ALA A 1 105 ? -16.844 -5.347 -0.158 1.00 97.31 105 ALA A N 1
ATOM 794 C CA . ALA A 1 105 ? -16.523 -6.489 -1.005 1.00 97.31 105 ALA A CA 1
ATOM 795 C C . ALA A 1 105 ? -16.053 -7.729 -0.219 1.00 97.31 105 ALA A C 1
ATOM 797 O O . ALA A 1 105 ? -15.700 -8.741 -0.825 1.00 97.31 105 ALA A O 1
ATOM 798 N N . GLY A 1 106 ? -16.034 -7.663 1.115 1.00 97.75 106 GLY A N 1
ATOM 799 C CA . GLY A 1 106 ? -15.618 -8.752 1.997 1.00 97.75 106 GLY A CA 1
ATOM 800 C C . GLY A 1 106 ? -14.107 -8.977 2.069 1.00 97.75 106 GLY A C 1
ATOM 801 O O . GLY A 1 106 ? -13.688 -10.042 2.516 1.00 97.75 106 GLY A O 1
ATOM 802 N N . TRP A 1 107 ? -13.287 -8.018 1.631 1.00 98.12 107 TRP A N 1
ATOM 803 C CA . TRP A 1 107 ? -11.831 -8.159 1.657 1.00 98.12 107 TRP A CA 1
ATOM 804 C C . TRP A 1 107 ? -11.279 -7.977 3.071 1.00 98.12 107 TRP A C 1
ATOM 806 O O . TRP A 1 107 ? -11.509 -6.964 3.742 1.00 98.12 107 TRP A O 1
ATOM 816 N N . SER A 1 108 ? -10.468 -8.939 3.497 1.00 96.31 108 SER A N 1
ATOM 817 C CA . SER A 1 108 ? -9.588 -8.777 4.645 1.00 96.31 108 SER A CA 1
ATOM 818 C C . SER A 1 108 ? -8.414 -7.845 4.315 1.00 96.31 108 SER A C 1
ATOM 820 O O . SER A 1 108 ? -8.126 -7.529 3.156 1.00 96.31 108 SER A O 1
ATOM 822 N N . LYS A 1 109 ? -7.688 -7.418 5.353 1.00 94.75 109 LYS A N 1
ATOM 823 C CA . LYS A 1 109 ? -6.441 -6.657 5.193 1.00 94.75 109 LYS A CA 1
ATOM 824 C C . LYS A 1 109 ? -5.393 -7.449 4.400 1.00 94.75 109 LYS A C 1
ATOM 826 O O . LYS A 1 109 ? -4.636 -6.858 3.632 1.00 94.75 109 LYS A O 1
ATOM 831 N N . ASP A 1 110 ? -5.378 -8.772 4.561 1.00 95.88 110 ASP A N 1
ATOM 832 C CA . ASP A 1 110 ? -4.453 -9.672 3.868 1.00 95.88 110 ASP A CA 1
ATOM 833 C C . ASP A 1 110 ? -4.811 -9.840 2.389 1.00 95.88 110 ASP A C 1
ATOM 835 O O . ASP A 1 110 ? -3.905 -9.894 1.553 1.00 95.88 110 ASP A O 1
ATOM 839 N N . ASP A 1 111 ? -6.103 -9.842 2.044 1.00 97.75 111 ASP A N 1
ATOM 840 C CA . ASP A 1 111 ? -6.555 -9.841 0.646 1.00 97.75 111 ASP A CA 1
ATOM 841 C C . ASP A 1 111 ? -6.090 -8.568 -0.064 1.00 97.75 111 ASP A C 1
ATOM 843 O O . ASP A 1 111 ? -5.492 -8.629 -1.140 1.00 97.75 111 ASP A O 1
ATOM 847 N N . LEU A 1 112 ? -6.272 -7.408 0.578 1.00 97.31 112 LEU A N 1
ATOM 848 C CA . LEU A 1 112 ? -5.781 -6.138 0.052 1.00 97.31 112 LEU A CA 1
ATOM 849 C C . LEU A 1 112 ? -4.257 -6.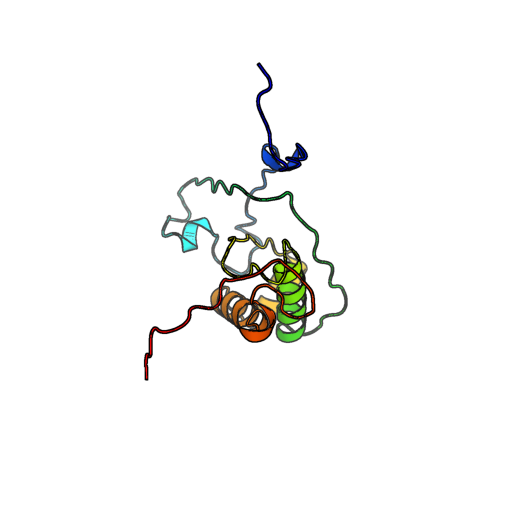132 -0.109 1.00 97.31 112 LEU A C 1
ATOM 851 O O . LEU A 1 112 ? -3.747 -5.716 -1.151 1.00 97.31 112 LEU A O 1
ATOM 855 N N . ASN A 1 113 ? -3.524 -6.583 0.909 1.00 95.88 113 ASN A N 1
ATOM 856 C CA . ASN A 1 113 ? -2.067 -6.626 0.859 1.00 95.88 113 ASN A CA 1
ATOM 857 C C . ASN A 1 113 ? -1.583 -7.530 -0.286 1.00 95.88 113 ASN A C 1
ATOM 859 O O . ASN A 1 113 ? -0.739 -7.131 -1.088 1.00 95.88 113 ASN A O 1
ATOM 863 N N . SER A 1 114 ? -2.191 -8.709 -0.424 1.00 97.56 114 SER A N 1
ATOM 864 C CA . SER A 1 114 ? -1.893 -9.658 -1.499 1.00 97.56 114 SER A CA 1
ATOM 865 C C . SER A 1 114 ? -2.179 -9.060 -2.876 1.00 97.56 114 SER A C 1
ATOM 867 O O . SER A 1 114 ? -1.324 -9.132 -3.758 1.00 97.56 114 SER A O 1
ATOM 869 N N . ALA A 1 115 ? -3.325 -8.394 -3.045 1.00 98.12 115 ALA A N 1
ATOM 870 C CA . ALA A 1 115 ? -3.683 -7.727 -4.291 1.00 98.12 115 ALA A CA 1
ATOM 871 C C . ALA A 1 115 ? -2.696 -6.602 -4.644 1.00 98.12 115 ALA A C 1
ATOM 873 O O . ALA A 1 115 ? -2.250 -6.505 -5.786 1.00 98.12 115 ALA A O 1
ATOM 874 N N . ILE A 1 116 ? -2.293 -5.770 -3.677 1.00 96.94 116 ILE A N 1
ATOM 875 C CA . ILE A 1 116 ? -1.291 -4.717 -3.911 1.00 96.94 116 ILE A CA 1
ATOM 876 C C . ILE A 1 116 ? 0.050 -5.330 -4.322 1.00 96.94 116 ILE A C 1
ATOM 878 O O . ILE A 1 116 ? 0.662 -4.855 -5.282 1.00 96.94 116 ILE A O 1
ATOM 882 N N . ILE A 1 117 ? 0.507 -6.378 -3.629 1.00 95.06 117 ILE A N 1
ATOM 883 C CA . ILE A 1 117 ? 1.767 -7.069 -3.938 1.00 95.06 117 ILE A CA 1
ATOM 884 C C . ILE A 1 117 ? 1.726 -7.647 -5.352 1.00 95.06 117 ILE A C 1
ATOM 886 O O . ILE A 1 117 ? 2.646 -7.398 -6.131 1.00 95.06 117 ILE A O 1
ATOM 890 N N . GLU A 1 118 ? 0.657 -8.357 -5.712 1.00 96.94 118 GLU A N 1
ATOM 891 C CA . GLU A 1 118 ? 0.489 -8.950 -7.040 1.00 96.94 118 GLU A CA 1
ATOM 892 C C . GLU A 1 118 ? 0.557 -7.884 -8.141 1.00 96.94 118 GLU A C 1
ATOM 894 O O . GLU A 1 118 ? 1.330 -8.006 -9.094 1.00 96.94 118 GLU A O 1
ATOM 899 N N . GLN A 1 119 ? -0.166 -6.775 -7.968 1.00 96.19 119 GLN A N 1
ATOM 900 C CA . GLN A 1 119 ? -0.156 -5.654 -8.914 1.00 96.19 119 GLN A CA 1
ATOM 901 C C . GLN A 1 119 ? 1.170 -4.872 -8.914 1.00 96.19 119 GLN A C 1
ATOM 903 O O . GLN A 1 119 ? 1.437 -4.077 -9.826 1.00 96.19 119 GLN A O 1
ATOM 908 N N . SER A 1 120 ? 2.033 -5.118 -7.925 1.00 93.75 120 SER A N 1
ATOM 909 C CA . SER A 1 120 ? 3.359 -4.511 -7.803 1.00 93.75 120 SER A CA 1
ATOM 910 C C . SER A 1 120 ? 4.492 -5.341 -8.402 1.00 93.75 120 SER A C 1
ATOM 912 O O . SER A 1 120 ? 5.612 -4.840 -8.513 1.00 93.75 120 SER A O 1
ATOM 914 N N . ILE A 1 121 ? 4.223 -6.565 -8.867 1.00 92.69 121 ILE A N 1
ATOM 915 C CA . ILE A 1 121 ? 5.224 -7.414 -9.525 1.00 92.69 121 ILE A CA 1
ATOM 916 C C . ILE A 1 121 ? 5.710 -6.758 -10.824 1.00 92.69 121 ILE A C 1
ATOM 918 O O . ILE A 1 121 ? 4.926 -6.242 -11.623 1.00 92.69 121 ILE A O 1
ATOM 922 N N . ARG A 1 122 ? 7.027 -6.765 -11.053 1.00 91.31 122 ARG A N 1
ATOM 923 C CA . ARG A 1 122 ? 7.662 -6.178 -12.241 1.00 91.31 122 ARG A CA 1
ATOM 924 C C . ARG A 1 122 ? 8.639 -7.150 -12.882 1.00 91.31 122 ARG A C 1
ATOM 926 O O . ARG A 1 122 ? 9.249 -7.971 -12.198 1.00 91.31 122 ARG A O 1
ATOM 933 N N . SER A 1 123 ? 8.797 -7.026 -14.199 1.00 92.31 123 SER A N 1
ATOM 934 C CA . SER A 1 123 ? 9.785 -7.804 -14.940 1.00 92.31 123 SER A CA 1
ATOM 935 C C . SER A 1 123 ? 11.187 -7.469 -14.449 1.00 92.31 123 SER A C 1
ATOM 937 O O . SER A 1 123 ? 11.559 -6.298 -14.372 1.00 92.31 123 SER A O 1
ATOM 939 N N . THR A 1 124 ? 11.995 -8.488 -14.155 1.00 91.38 124 THR A N 1
ATOM 940 C CA . THR A 1 124 ? 13.402 -8.283 -13.787 1.00 91.38 124 THR A CA 1
ATOM 941 C C . THR A 1 124 ? 14.161 -7.521 -14.874 1.00 91.38 124 THR A C 1
ATOM 943 O O . THR A 1 124 ? 15.000 -6.688 -14.539 1.00 91.38 124 THR A O 1
ATOM 946 N N . ASP A 1 125 ? 13.821 -7.726 -16.149 1.00 92.75 125 ASP A N 1
ATOM 947 C CA . ASP A 1 125 ? 14.459 -7.038 -17.277 1.00 92.75 125 ASP A CA 1
ATOM 948 C C . ASP A 1 125 ? 14.257 -5.517 -17.229 1.00 92.75 125 ASP A C 1
ATOM 950 O O . ASP A 1 125 ? 15.139 -4.766 -17.640 1.00 92.75 125 ASP A O 1
ATOM 954 N N . ASP A 1 126 ? 13.152 -5.044 -16.647 1.00 93.00 126 ASP A N 1
ATOM 955 C CA . ASP A 1 126 ? 12.912 -3.613 -16.440 1.00 93.00 126 ASP A CA 1
ATOM 956 C C . ASP A 1 126 ? 13.630 -3.069 -15.204 1.00 93.00 126 ASP A C 1
ATOM 958 O O . ASP A 1 126 ? 13.933 -1.876 -15.133 1.00 93.00 126 ASP A O 1
ATOM 962 N N . LEU A 1 127 ? 13.924 -3.924 -14.223 1.00 93.44 127 LEU A N 1
ATOM 963 C CA . LEU A 1 127 ? 14.489 -3.526 -12.935 1.00 93.44 127 LEU A CA 1
ATOM 964 C C . LEU A 1 127 ? 16.023 -3.494 -12.918 1.00 93.44 127 LEU A C 1
ATOM 966 O O . LEU A 1 127 ? 16.601 -2.926 -11.991 1.00 93.44 127 LEU A O 1
ATOM 970 N N . ILE A 1 128 ? 16.704 -4.080 -13.907 1.00 94.81 128 ILE A N 1
ATOM 971 C CA . ILE A 1 128 ? 18.173 -4.066 -13.957 1.00 94.81 128 ILE A CA 1
ATOM 972 C C . ILE A 1 128 ? 18.736 -2.687 -14.331 1.00 94.81 128 ILE A C 1
ATOM 974 O O . ILE A 1 128 ? 18.123 -1.895 -15.060 1.00 94.81 128 ILE A O 1
ATOM 978 N N . ARG A 1 129 ? 19.955 -2.418 -13.852 1.00 95.31 129 ARG A N 1
ATOM 979 C CA . ARG A 1 129 ? 20.729 -1.227 -14.237 1.00 95.31 129 ARG A CA 1
ATOM 980 C C . ARG A 1 129 ? 20.927 -1.161 -15.748 1.00 95.31 129 ARG A C 1
ATOM 982 O O . ARG A 1 129 ? 21.262 -2.159 -16.381 1.00 95.31 129 ARG A O 1
ATOM 989 N N . GLY A 1 130 ? 20.764 0.029 -16.312 1.00 93.94 130 GLY A N 1
ATOM 990 C CA . GLY A 1 130 ? 20.930 0.312 -17.739 1.00 93.94 130 GLY A CA 1
ATOM 991 C C . GLY A 1 130 ? 19.706 -0.012 -18.599 1.00 93.94 130 GLY A C 1
ATOM 992 O O . GLY A 1 130 ? 19.592 0.534 -19.697 1.00 93.94 130 GLY A O 1
ATOM 993 N N . ALA A 1 131 ? 18.763 -0.838 -18.125 1.00 94.31 131 ALA A N 1
ATOM 994 C CA . ALA A 1 131 ? 17.543 -1.111 -18.880 1.00 94.31 131 ALA A CA 1
ATOM 995 C C . ALA A 1 131 ? 16.740 0.176 -19.100 1.00 94.31 131 ALA A C 1
ATOM 997 O O . ALA A 1 131 ? 16.657 1.033 -18.213 1.00 94.31 131 ALA A O 1
ATOM 998 N N . ASN A 1 132 ? 16.152 0.310 -20.287 1.00 93.94 132 ASN A N 1
ATOM 999 C CA . ASN A 1 132 ? 15.418 1.503 -20.713 1.00 93.94 132 ASN A CA 1
ATOM 1000 C C . ASN A 1 132 ? 16.271 2.793 -20.680 1.00 93.94 132 ASN A C 1
ATOM 1002 O O . ASN A 1 132 ? 15.736 3.888 -20.542 1.00 93.94 132 ASN A O 1
ATOM 1006 N N . GLY A 1 133 ? 17.604 2.672 -20.776 1.00 95.06 133 GLY A N 1
ATOM 1007 C CA . GLY A 1 133 ? 18.534 3.808 -20.737 1.00 95.06 133 GLY A CA 1
ATOM 1008 C C . GLY A 1 133 ? 18.709 4.439 -19.350 1.00 95.06 133 GLY A C 1
ATOM 1009 O O . GLY A 1 133 ? 19.278 5.522 -19.238 1.00 95.06 133 GLY A O 1
ATOM 1010 N N . ILE A 1 134 ? 18.228 3.783 -18.289 1.00 95.25 134 ILE A N 1
ATOM 1011 C CA . ILE A 1 134 ? 18.241 4.304 -16.917 1.00 95.25 134 ILE A CA 1
ATOM 1012 C C . ILE A 1 134 ? 19.355 3.623 -16.123 1.00 95.25 134 ILE A C 1
ATOM 1014 O O . ILE A 1 134 ? 19.377 2.400 -16.014 1.00 95.25 134 ILE A O 1
ATOM 1018 N N . ALA A 1 135 ? 20.265 4.404 -15.535 1.00 95.00 135 ALA A N 1
ATOM 1019 C CA . ALA A 1 135 ? 21.407 3.872 -14.784 1.00 95.00 135 ALA A CA 1
ATOM 1020 C C . ALA A 1 135 ? 21.009 3.120 -13.497 1.00 95.00 135 ALA A C 1
ATOM 1022 O O . ALA A 1 135 ? 21.694 2.176 -13.102 1.00 95.00 135 ALA A O 1
ATOM 1023 N N . GLU A 1 136 ? 19.913 3.535 -12.858 1.00 93.75 136 GLU A N 1
ATOM 1024 C CA . GLU A 1 136 ? 19.402 2.961 -11.610 1.00 93.75 136 GLU A CA 1
ATOM 1025 C C . GLU A 1 136 ? 18.847 1.539 -11.792 1.00 93.75 136 GLU A C 1
ATOM 1027 O O . GLU A 1 136 ? 18.382 1.174 -12.875 1.00 93.75 136 GLU A O 1
ATOM 1032 N N . GLY A 1 137 ? 18.862 0.749 -10.717 1.00 93.12 137 GLY A N 1
ATOM 1033 C CA . GLY A 1 137 ? 18.279 -0.591 -10.670 1.00 93.12 137 GLY A CA 1
ATOM 1034 C C . GLY A 1 137 ? 19.179 -1.634 -10.010 1.00 93.12 137 GLY A C 1
ATOM 1035 O O . GLY A 1 137 ? 20.251 -1.338 -9.466 1.00 93.12 137 GLY A O 1
ATOM 1036 N N . TYR A 1 138 ? 18.755 -2.891 -10.091 1.00 92.38 138 TYR A N 1
ATOM 1037 C CA . TYR A 1 138 ? 19.481 -4.015 -9.508 1.00 92.38 138 TYR A CA 1
ATOM 1038 C C . TYR A 1 138 ? 20.635 -4.474 -10.399 1.00 92.38 138 TYR A C 1
ATOM 1040 O O . TYR A 1 138 ? 20.575 -4.431 -11.632 1.00 92.38 138 TYR A O 1
ATOM 1048 N N . GLN A 1 139 ? 21.718 -4.921 -9.763 1.00 89.44 139 GLN A N 1
ATOM 1049 C CA . GLN A 1 139 ? 22.783 -5.612 -10.478 1.00 89.44 139 GLN A CA 1
ATOM 1050 C C . GLN A 1 139 ? 22.245 -6.931 -11.021 1.00 89.44 139 GLN A C 1
ATOM 1052 O O . GLN A 1 139 ? 21.534 -7.659 -10.327 1.00 89.44 139 GLN A O 1
ATOM 1057 N N . ARG A 1 140 ? 22.620 -7.265 -12.256 1.00 83.00 140 ARG A N 1
ATOM 1058 C CA . ARG A 1 140 ? 22.314 -8.582 -12.797 1.00 83.00 140 ARG A CA 1
ATOM 1059 C C . ARG A 1 140 ? 23.116 -9.612 -12.012 1.00 83.00 140 ARG A C 1
ATOM 1061 O O . ARG A 1 140 ? 24.344 -9.599 -12.058 1.00 83.00 140 ARG A O 1
ATOM 1068 N N . ILE A 1 141 ? 22.430 -10.501 -11.300 1.00 71.00 141 ILE A N 1
ATOM 1069 C CA . ILE A 1 141 ? 23.084 -11.663 -10.707 1.00 71.00 141 ILE A CA 1
ATOM 1070 C C . ILE A 1 141 ? 23.421 -12.597 -11.868 1.00 71.00 141 ILE A C 1
ATOM 1072 O O . ILE A 1 141 ? 22.578 -13.356 -12.344 1.00 71.00 141 ILE A O 1
ATOM 1076 N N . CYS A 1 142 ? 24.654 -12.524 -12.364 1.00 57.28 142 CYS A N 1
ATOM 1077 C CA . CYS A 1 142 ? 25.195 -13.601 -13.174 1.00 57.28 142 CYS A CA 1
ATOM 1078 C C . CYS A 1 142 ? 25.270 -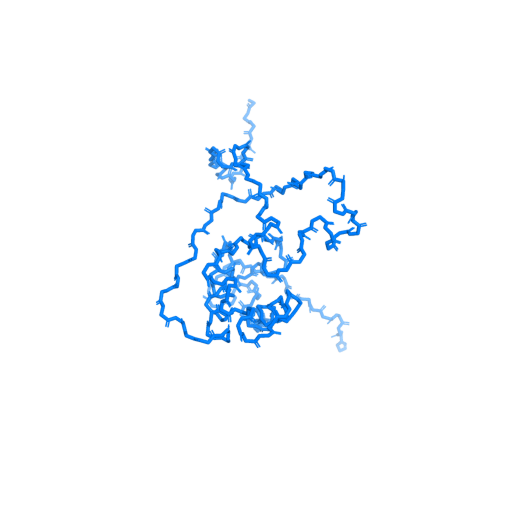14.826 -12.256 1.00 57.28 142 CYS A C 1
ATOM 1080 O O . CYS A 1 142 ? 26.105 -14.869 -11.355 1.00 57.28 142 CYS A O 1
ATOM 1082 N N . ARG A 1 143 ? 24.398 -15.827 -12.443 1.00 53.56 143 ARG A N 1
ATOM 1083 C CA . ARG A 1 143 ? 24.728 -17.173 -11.958 1.00 53.56 143 ARG A CA 1
ATOM 1084 C C . ARG A 1 143 ? 26.064 -17.510 -12.608 1.00 53.56 143 ARG A C 1
ATOM 1086 O O . ARG A 1 143 ? 26.140 -17.515 -13.834 1.00 53.56 143 ARG A O 1
ATOM 1093 N N . ASN A 1 144 ? 27.103 -17.729 -11.806 1.00 42.88 144 ASN A N 1
ATOM 1094 C CA . ASN A 1 144 ? 28.371 -18.266 -12.284 1.00 42.88 144 ASN A CA 1
ATOM 1095 C C . ASN A 1 144 ? 28.109 -19.667 -12.853 1.00 42.88 144 ASN A C 1
ATOM 1097 O O . ASN A 1 144 ? 28.200 -20.665 -12.148 1.00 42.88 144 ASN A O 1
ATOM 1101 N N . GLY A 1 145 ? 27.700 -19.714 -14.114 1.00 43.25 145 GLY A N 1
ATOM 1102 C CA . GLY A 1 145 ? 27.756 -20.869 -14.984 1.00 43.25 145 GLY A CA 1
ATOM 1103 C C . GLY A 1 145 ? 28.811 -20.559 -16.027 1.00 43.25 145 GLY A C 1
ATOM 1104 O O . GLY A 1 145 ? 28.511 -19.966 -17.060 1.00 43.25 145 GLY A O 1
ATOM 1105 N N . THR A 1 146 ? 30.056 -20.885 -15.708 1.00 36.44 146 THR A N 1
ATOM 1106 C CA . THR A 1 146 ? 31.092 -21.109 -16.713 1.00 36.44 146 THR A CA 1
ATOM 1107 C C . THR A 1 146 ? 30.588 -22.182 -17.690 1.00 36.44 146 THR A C 1
ATOM 1109 O O . THR A 1 146 ? 30.015 -23.170 -17.222 1.00 36.44 146 THR A O 1
ATOM 1112 N N . PRO A 1 147 ? 30.779 -22.041 -19.011 1.00 40.97 147 PRO A N 1
ATOM 1113 C CA . PRO A 1 147 ? 31.090 -23.199 -19.839 1.00 40.97 147 PRO A CA 1
ATOM 1114 C C . PRO A 1 147 ? 32.448 -23.789 -19.435 1.00 40.97 147 PRO A C 1
ATOM 1116 O O . PRO A 1 147 ? 33.336 -23.003 -19.027 1.00 40.97 147 PRO A O 1
#

Radius of gyration: 19.25 Å; chains: 1; bounding box: 58×44×46 Å

Secondary structure (DSSP, 8-state):
------S------THHHH------TTT-SS--HHHHTT--TTS--------PPP-----SS--SHHHHHHHHHHHHHTSS-TT-TTS--------HHHHHHHHHTT--HHHHHHHHHHHH---HHHHBTTGGG-S-SBPP-------

Sequence (147 aa):
MESRWGGSSYSWKPSKVGLCFAEDEEGSPWPSYSQSQGFSSSQNTVTVFPGEGPRLITDQLSRSPDELARSLAMGLISNCHPKIVLGMDAILVISPEHAARFADAGWSKDDLNSAIIEQSIRSTDDLIRGANGIAEGYQRICRNGTP

Foldseek 3Di:
DDDPPPDDPPPPDCQQPPDDDDDPCPLFPAHDPCVVVVDDPPDDDDDDDRDDGDDDQDDDDDQALLVVLLSVLVVVCVRDPVLCLPPDDDDDDDDSVNSVRCVVVVHYPVNSVVSSVVSSDDDQQCNDACRVNHRHHDHPPDPPDDD

pLDDT: mean 85.5, std 17.7, range [30.64, 98.12]